Protein AF-A0A0B8QI63-F1 (afdb_monomer_lite)

Sequence (91 aa):
MSTKQELQNLHNRIDRCNRKLDAAKSRQDHEMISKFTDEIEKLTKKASSLKHKQSYDLNKESKAIKAMAFSREITKEEQADMGKLKRRVKG

Secondary structure (DSSP, 8-state):
--HHHHHHHHHHHHHHHHHHHHHHHHTT-HHHHHHHHHHHHHHHHHHHHHHHHHHHHHHHHHHHHHT-SS--PPPHHHHHTHHHHHHHHT-

Radius of gyration: 22.97 Å; chains: 1; bounding box: 43×23×62 Å

InterPro domains:
  IPR021230 Protein of unknown function DUF2810 [PF10928] (65-91)

Foldseek 3Di:
DDLVVVLVVLVVVLVVLVVQLVVCVVVVVVVSVVVSVVVNVVSVVVSVVSVVVVVVVVVVVVVVQVPDPDDDDQDPVCVVPVVVVCVVVVD

pLDDT: mean 93.33, std 4.55, range [60.47, 97.44]

Structure (mmCIF, N/CA/C/O backbone):
data_AF-A0A0B8QI63-F1
#
_entry.id   AF-A0A0B8QI63-F1
#
loop_
_atom_site.group_PDB
_atom_site.id
_atom_site.type_symbol
_atom_site.label_atom_id
_atom_site.label_alt_id
_atom_site.label_comp_id
_atom_site.label_asym_id
_atom_site.label_entity_id
_atom_site.label_seq_id
_atom_site.pdbx_PDB_ins_code
_atom_site.Cartn_x
_atom_site.Cartn_y
_atom_site.Cartn_z
_atom_site.occupancy
_atom_site.B_iso_or_equiv
_atom_site.auth_seq_id
_atom_site.auth_comp_id
_atom_site.auth_asym_id
_atom_site.auth_atom_id
_atom_site.pdbx_PDB_model_num
ATOM 1 N N . MET A 1 1 ? -9.688 -6.002 -7.928 1.00 60.47 1 MET A N 1
ATOM 2 C CA . MET A 1 1 ? -9.673 -4.671 -7.282 1.00 60.47 1 MET A CA 1
ATOM 3 C C . MET A 1 1 ? -8.263 -4.112 -7.395 1.00 60.47 1 MET A C 1
ATOM 5 O O . MET A 1 1 ? -7.324 -4.892 -7.338 1.00 60.47 1 MET A O 1
ATOM 9 N N . SER A 1 2 ? -8.093 -2.807 -7.618 1.00 85.44 2 SER A N 1
ATOM 10 C CA . SER A 1 2 ? -6.754 -2.193 -7.593 1.00 85.44 2 SER A CA 1
ATOM 11 C C . SER A 1 2 ? -6.226 -2.152 -6.152 1.00 85.44 2 SER A C 1
ATOM 13 O O . SER A 1 2 ? -7.001 -1.878 -5.235 1.00 85.44 2 SER A O 1
ATOM 15 N N . THR A 1 3 ? -4.918 -2.342 -5.944 1.00 84.00 3 THR A N 1
ATOM 16 C CA . THR A 1 3 ? -4.263 -2.211 -4.625 1.00 84.00 3 THR A CA 1
ATOM 17 C C . THR A 1 3 ? -4.562 -0.861 -3.969 1.00 84.00 3 THR A C 1
ATOM 19 O O . THR A 1 3 ? -4.798 -0.787 -2.766 1.00 84.00 3 THR A O 1
ATOM 22 N N . LYS A 1 4 ? -4.663 0.210 -4.769 1.00 88.69 4 LYS A N 1
ATOM 23 C CA . LYS A 1 4 ? -5.065 1.550 -4.317 1.00 88.69 4 LYS A CA 1
ATOM 24 C C . LYS A 1 4 ? -6.492 1.573 -3.762 1.00 88.69 4 LYS A C 1
ATOM 26 O O . LYS A 1 4 ? -6.756 2.228 -2.759 1.00 88.69 4 LYS A O 1
ATOM 31 N N 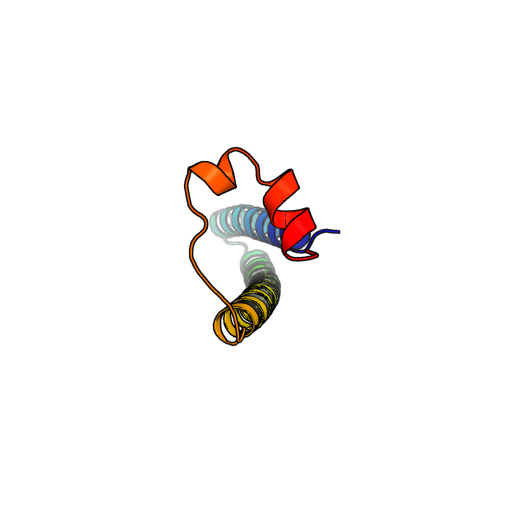. GLN A 1 5 ? -7.408 0.849 -4.401 1.00 92.75 5 GLN A N 1
ATOM 32 C CA . GLN A 1 5 ? -8.808 0.776 -3.987 1.00 92.75 5 GLN A CA 1
ATOM 33 C C . GLN A 1 5 ? -8.972 -0.050 -2.707 1.00 92.75 5 GLN A C 1
ATOM 35 O O . GLN A 1 5 ? -9.761 0.306 -1.836 1.00 92.75 5 GLN A O 1
ATOM 40 N N . GLU A 1 6 ? -8.187 -1.114 -2.550 1.00 91.44 6 GLU A N 1
ATOM 41 C CA . GLU A 1 6 ? -8.130 -1.895 -1.310 1.00 91.44 6 GLU A CA 1
ATOM 42 C C . GLU A 1 6 ? -7.595 -1.064 -0.139 1.00 91.44 6 GLU A C 1
ATOM 44 O O . GLU A 1 6 ? -8.181 -1.072 0.945 1.00 91.44 6 GLU A O 1
ATOM 49 N N . LEU A 1 7 ? -6.540 -0.282 -0.375 1.00 94.12 7 LEU A N 1
ATOM 50 C CA . LEU A 1 7 ? -5.951 0.619 0.615 1.00 94.12 7 LEU A CA 1
ATOM 51 C C . LEU A 1 7 ? -6.947 1.725 1.016 1.00 94.12 7 LEU A C 1
ATOM 53 O O . LEU A 1 7 ? -7.154 1.970 2.204 1.00 94.12 7 LEU A O 1
ATOM 57 N N . GLN A 1 8 ? -7.660 2.306 0.044 1.00 94.44 8 GLN A N 1
ATOM 58 C CA . GLN A 1 8 ? -8.740 3.262 0.309 1.00 94.44 8 GLN A CA 1
ATOM 59 C C . GLN A 1 8 ? -9.865 2.640 1.144 1.00 94.44 8 GLN A C 1
ATOM 61 O O . GLN A 1 8 ? -10.353 3.252 2.092 1.00 94.44 8 GLN A O 1
ATOM 66 N N . ASN A 1 9 ? -10.270 1.408 0.831 1.00 95.88 9 ASN A N 1
ATOM 67 C CA . ASN A 1 9 ? -11.305 0.711 1.588 1.00 95.88 9 ASN A CA 1
ATOM 68 C C . ASN A 1 9 ? -10.877 0.440 3.035 1.00 95.88 9 ASN A C 1
ATOM 70 O O . ASN A 1 9 ? -11.708 0.542 3.941 1.00 95.88 9 ASN A O 1
ATOM 74 N N . LEU A 1 10 ? -9.602 0.118 3.270 1.00 95.81 10 LEU A N 1
ATOM 75 C CA . LEU A 1 10 ? -9.058 -0.033 4.619 1.00 95.81 10 LEU A CA 1
ATOM 76 C C . LEU A 1 10 ? -9.063 1.294 5.380 1.00 95.81 10 LEU A C 1
ATOM 78 O O . LEU A 1 10 ? -9.544 1.313 6.511 1.00 95.81 10 LEU A O 1
ATOM 82 N N . HIS A 1 11 ? -8.635 2.398 4.763 1.00 95.88 11 HIS A N 1
ATOM 83 C CA . HIS A 1 11 ? -8.709 3.725 5.386 1.00 95.88 11 HIS A CA 1
ATOM 84 C C . HIS A 1 11 ? -10.146 4.121 5.730 1.00 95.88 11 HIS A C 1
ATOM 86 O O . HIS A 1 11 ? -10.433 4.433 6.880 1.00 95.88 11 HIS A O 1
ATOM 92 N N . ASN A 1 12 ? -11.086 3.943 4.799 1.00 97.25 12 ASN A N 1
ATOM 93 C CA . ASN A 1 12 ? -12.505 4.202 5.048 1.00 97.25 12 ASN A CA 1
ATOM 94 C C . ASN A 1 12 ? -13.072 3.353 6.204 1.00 97.25 12 ASN A C 1
ATOM 96 O O . ASN A 1 12 ? -14.056 3.729 6.843 1.00 97.25 12 ASN A O 1
ATOM 100 N N . ARG A 1 13 ? -12.535 2.151 6.446 1.00 96.19 13 ARG A N 1
ATOM 101 C CA . ARG A 1 13 ? -12.918 1.322 7.602 1.00 96.19 13 ARG A CA 1
ATOM 102 C C . ARG A 1 13 ? -12.295 1.845 8.891 1.00 96.19 13 ARG A C 1
ATOM 104 O O . ARG A 1 13 ? -13.026 1.977 9.864 1.00 96.19 13 ARG A O 1
ATOM 111 N N . ILE A 1 14 ? -11.007 2.186 8.875 1.00 96.62 14 ILE A N 1
ATOM 112 C CA . ILE A 1 14 ? -10.304 2.791 10.015 1.00 96.62 14 ILE A CA 1
ATOM 113 C C . ILE A 1 14 ? -11.026 4.064 10.466 1.00 96.62 14 ILE A C 1
ATOM 115 O O . ILE A 1 14 ? -11.359 4.185 11.640 1.00 96.62 14 ILE A O 1
ATOM 119 N N . ASP A 1 15 ? -11.381 4.951 9.538 1.00 97.44 15 ASP A N 1
ATOM 120 C CA . ASP A 1 15 ? -12.085 6.199 9.850 1.00 97.44 15 ASP A CA 1
ATOM 121 C C . ASP A 1 15 ? -13.455 5.951 10.485 1.00 97.44 15 ASP A C 1
ATOM 123 O O . ASP A 1 15 ? -13.859 6.638 11.425 1.00 97.44 15 ASP A O 1
ATOM 127 N N . ARG A 1 16 ? -14.178 4.930 10.011 1.00 96.94 16 ARG A N 1
ATOM 128 C CA . ARG A 1 16 ? -15.451 4.519 10.616 1.00 96.94 16 ARG A CA 1
ATOM 129 C C . ARG A 1 16 ? -15.258 3.972 12.028 1.00 96.94 16 ARG A C 1
ATOM 131 O O . ARG A 1 16 ? -16.065 4.297 12.897 1.00 96.94 16 ARG A O 1
ATOM 138 N N . CYS A 1 17 ? -14.224 3.169 12.267 1.00 95.81 17 CYS A N 1
ATOM 139 C CA . CYS A 1 17 ? -13.908 2.662 13.601 1.00 95.81 17 CYS A CA 1
ATOM 140 C C . CYS A 1 17 ? -13.474 3.796 14.540 1.00 95.81 17 CYS A C 1
ATOM 142 O O . CYS A 1 17 ? -13.945 3.828 15.670 1.00 95.81 17 CYS A O 1
ATOM 144 N N . ASN A 1 18 ? -12.693 4.773 14.065 1.00 95.81 18 ASN A N 1
ATOM 145 C CA . ASN A 1 18 ? -12.303 5.957 14.840 1.00 95.81 18 ASN A CA 1
ATOM 146 C C . ASN A 1 18 ? -13.526 6.760 15.304 1.00 95.81 18 ASN A C 1
ATOM 148 O O . ASN A 1 18 ? -13.685 7.002 16.495 1.00 95.81 18 ASN A O 1
ATOM 152 N N . ARG A 1 19 ? -14.463 7.068 14.396 1.00 96.38 19 ARG A N 1
ATOM 153 C CA . ARG A 1 19 ? -15.708 7.774 14.760 1.00 96.38 19 ARG A CA 1
ATOM 154 C C . ARG A 1 19 ? -16.531 7.010 15.801 1.00 96.38 19 ARG A C 1
ATOM 156 O O . ARG A 1 19 ? -17.113 7.609 16.702 1.00 96.38 19 ARG A O 1
ATOM 163 N N . LYS A 1 20 ? -16.601 5.679 15.679 1.00 94.56 20 LYS A N 1
ATOM 164 C CA . LYS A 1 20 ? -17.310 4.824 16.645 1.00 94.56 20 LYS A CA 1
ATOM 165 C C . LYS A 1 20 ? -16.597 4.760 17.994 1.00 94.56 20 LYS A C 1
ATOM 167 O O . LYS A 1 20 ? -17.267 4.749 19.022 1.00 94.56 20 LYS A O 1
ATOM 172 N N . LEU A 1 21 ? -15.269 4.743 17.983 1.00 94.62 21 LEU A N 1
ATOM 173 C CA . LEU A 1 21 ? -14.430 4.770 19.171 1.00 94.62 21 LEU A CA 1
ATOM 174 C C . LEU A 1 21 ? -14.602 6.088 19.927 1.00 94.62 21 LEU A C 1
ATOM 176 O O . LEU A 1 21 ? -14.781 6.058 21.140 1.00 94.62 21 LEU A O 1
ATOM 180 N N . ASP A 1 22 ? -14.637 7.225 19.235 1.00 95.19 22 ASP A N 1
ATOM 181 C CA . ASP A 1 22 ? -14.884 8.528 19.865 1.00 95.19 22 ASP A CA 1
ATOM 182 C C . ASP A 1 22 ? -16.273 8.582 20.513 1.00 95.19 22 ASP A C 1
ATOM 184 O O . ASP A 1 22 ? -16.423 9.036 21.648 1.00 95.19 22 ASP A O 1
ATOM 188 N N . ALA A 1 23 ? -17.283 8.020 19.843 1.00 95.56 23 ALA A N 1
ATOM 189 C CA . ALA A 1 23 ? -18.618 7.882 20.412 1.00 95.56 23 ALA A CA 1
ATOM 190 C C . ALA A 1 23 ? -18.666 6.901 21.604 1.00 95.56 23 ALA A C 1
ATOM 192 O O . ALA A 1 23 ? -19.478 7.069 22.508 1.00 95.56 23 ALA A O 1
ATOM 193 N N . ALA A 1 24 ? -17.836 5.855 21.621 1.00 94.19 24 ALA A N 1
ATOM 194 C CA . ALA A 1 24 ? -17.733 4.938 22.758 1.00 94.19 24 ALA A CA 1
ATOM 195 C C . ALA A 1 24 ? -17.022 5.596 23.952 1.00 94.19 24 ALA A C 1
ATOM 197 O O . ALA A 1 24 ? -17.469 5.448 25.087 1.00 94.19 24 ALA A O 1
ATOM 198 N N . LYS A 1 25 ? -15.978 6.395 23.690 1.00 93.38 25 LYS A N 1
ATOM 199 C CA . LYS A 1 25 ? -15.283 7.212 24.696 1.00 93.38 25 LYS A CA 1
ATOM 200 C C . LYS A 1 25 ? -16.210 8.215 25.365 1.00 93.38 25 LYS A C 1
ATOM 202 O O . LYS A 1 25 ? -16.187 8.317 26.586 1.00 93.38 25 LYS A O 1
ATOM 207 N N . SER A 1 26 ? -17.045 8.916 24.597 1.00 94.81 26 SER A N 1
ATOM 208 C CA . SER A 1 26 ? -17.998 9.875 25.169 1.00 94.81 26 SER A CA 1
ATOM 209 C C . SER A 1 26 ? -19.057 9.211 26.052 1.00 94.81 26 SER A C 1
ATOM 211 O O . SER A 1 26 ? -19.531 9.832 26.997 1.00 94.81 26 SER A O 1
ATOM 213 N N . ARG A 1 27 ? -19.387 7.939 25.792 1.00 94.25 27 ARG A N 1
ATOM 214 C CA . ARG A 1 27 ? -20.288 7.127 26.628 1.00 94.25 27 ARG A CA 1
ATOM 215 C C . ARG A 1 27 ? -19.587 6.361 27.759 1.00 94.25 27 ARG A C 1
ATOM 217 O O . ARG A 1 27 ? -20.275 5.666 28.495 1.00 94.25 27 ARG A O 1
ATOM 224 N N . GLN A 1 28 ? -18.257 6.449 27.876 1.00 92.31 28 GLN A N 1
ATOM 225 C CA . GLN A 1 28 ? -17.441 5.646 28.807 1.00 92.31 28 GLN A CA 1
ATOM 226 C C . GLN A 1 28 ? -17.677 4.125 28.679 1.00 92.31 28 GLN A C 1
ATOM 228 O O . GLN A 1 28 ? -17.530 3.362 29.630 1.00 92.31 28 GLN A O 1
ATOM 233 N N . ASP A 1 29 ? -18.022 3.668 27.473 1.00 93.38 29 ASP A N 1
ATOM 234 C CA . ASP A 1 29 ? -18.268 2.257 27.172 1.00 93.38 29 ASP A CA 1
ATOM 235 C C . ASP A 1 29 ? -16.933 1.535 26.942 1.00 93.38 29 ASP A C 1
ATOM 237 O O . ASP A 1 29 ? -16.417 1.458 25.823 1.00 93.38 29 ASP A O 1
ATOM 241 N N . HIS A 1 30 ? -16.342 1.045 28.033 1.00 92.19 30 HIS A N 1
ATOM 242 C CA . HIS A 1 30 ? -15.015 0.427 28.032 1.00 92.19 30 HIS A CA 1
ATOM 243 C C . HIS A 1 30 ? -14.910 -0.811 27.131 1.00 92.19 30 HIS A C 1
ATOM 245 O O . HIS A 1 30 ? -13.870 -1.010 26.495 1.00 92.19 30 HIS A O 1
ATOM 251 N N . GLU A 1 31 ? -15.974 -1.610 27.009 1.00 93.00 31 GLU A N 1
ATOM 252 C CA . GLU A 1 31 ? -15.972 -2.771 26.117 1.00 93.00 31 GLU A CA 1
ATOM 253 C C . GLU A 1 31 ? -15.899 -2.354 24.649 1.00 93.00 31 GLU A C 1
ATOM 255 O O . GLU A 1 31 ? -15.117 -2.912 23.876 1.00 93.00 31 GLU A O 1
ATOM 260 N N . MET A 1 32 ? -16.706 -1.369 24.245 1.00 91.25 32 MET A N 1
ATOM 261 C CA . MET A 1 32 ? -16.688 -0.881 22.867 1.00 91.25 32 MET A CA 1
ATOM 262 C C . MET A 1 32 ? -15.393 -0.145 22.541 1.00 91.25 32 MET A C 1
ATOM 264 O O . MET A 1 32 ? -14.894 -0.274 21.423 1.00 91.25 32 MET A O 1
ATOM 268 N N . ILE A 1 33 ? -14.814 0.575 23.506 1.00 93.50 33 ILE A N 1
ATOM 269 C CA . ILE A 1 33 ? -13.493 1.190 23.346 1.00 93.50 33 ILE A CA 1
ATOM 270 C C . ILE A 1 33 ? -12.458 0.113 23.010 1.00 93.50 33 ILE A C 1
ATOM 272 O O . ILE A 1 33 ? -11.808 0.231 21.974 1.00 93.50 33 ILE A O 1
ATOM 276 N N . SER A 1 34 ? -12.362 -0.954 23.813 1.00 94.56 34 SER A N 1
ATOM 277 C CA . SER A 1 34 ? -11.410 -2.050 23.572 1.00 94.56 34 SER A CA 1
ATOM 278 C C . SER A 1 34 ? -11.653 -2.750 22.228 1.00 94.56 34 SER A C 1
ATOM 280 O O . SER A 1 34 ? -10.718 -2.989 21.465 1.00 94.56 34 SER A O 1
ATOM 282 N N . LYS A 1 35 ? -12.915 -3.018 21.873 1.00 94.75 35 LYS A N 1
ATOM 283 C CA . LYS A 1 35 ? -13.251 -3.654 20.587 1.00 94.75 35 LYS A CA 1
ATOM 284 C C . LYS A 1 35 ? -12.808 -2.803 19.395 1.00 94.75 35 LYS A C 1
ATOM 286 O O . LYS A 1 35 ? -12.222 -3.332 18.447 1.00 94.75 35 LYS A O 1
ATOM 291 N N . PHE A 1 36 ? -13.073 -1.494 19.421 1.00 93.88 36 PHE A N 1
ATOM 292 C CA . PHE A 1 36 ? -12.700 -0.616 18.312 1.00 93.88 36 PHE A CA 1
ATOM 293 C C . PHE A 1 36 ? -11.199 -0.333 18.262 1.00 93.88 36 PHE A C 1
ATOM 295 O O . PHE A 1 36 ? -10.668 -0.249 17.155 1.00 93.88 36 PHE A O 1
ATOM 302 N N . THR A 1 37 ? -10.497 -0.243 19.398 1.00 95.06 37 THR A N 1
ATOM 303 C CA . THR A 1 37 ? -9.028 -0.120 19.396 1.00 95.06 37 THR A CA 1
ATOM 304 C C . THR A 1 37 ? -8.376 -1.327 18.730 1.00 95.06 37 THR A C 1
ATOM 306 O O . THR A 1 37 ? -7.547 -1.152 17.836 1.00 95.06 37 THR A O 1
ATOM 309 N N . ASP A 1 38 ? -8.816 -2.539 19.074 1.00 96.19 38 ASP A N 1
ATOM 310 C CA . ASP A 1 38 ? -8.278 -3.776 18.503 1.00 96.19 38 ASP A CA 1
ATOM 311 C C . ASP A 1 38 ? -8.576 -3.883 17.003 1.00 96.19 38 ASP A C 1
ATOM 313 O O . ASP A 1 38 ? -7.749 -4.345 16.209 1.00 96.19 38 ASP A O 1
ATOM 317 N N . GLU A 1 39 ? -9.773 -3.463 16.580 1.00 94.62 39 GLU A N 1
ATOM 318 C CA . GLU A 1 39 ? -10.141 -3.451 15.165 1.00 94.62 39 GLU A CA 1
ATOM 319 C C . GLU A 1 39 ? -9.300 -2.440 14.373 1.00 94.62 39 GLU A C 1
ATOM 321 O O . GLU A 1 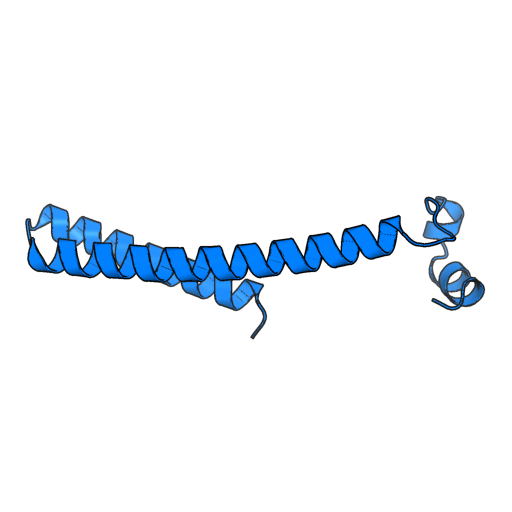39 ? -8.795 -2.779 13.297 1.00 94.62 39 GLU A O 1
ATOM 326 N N . ILE A 1 40 ? -9.089 -1.234 14.909 1.00 95.88 40 ILE A N 1
ATOM 327 C CA . ILE A 1 40 ? -8.225 -0.215 14.299 1.00 95.88 40 ILE A CA 1
ATOM 328 C C . ILE A 1 40 ? -6.800 -0.742 14.163 1.00 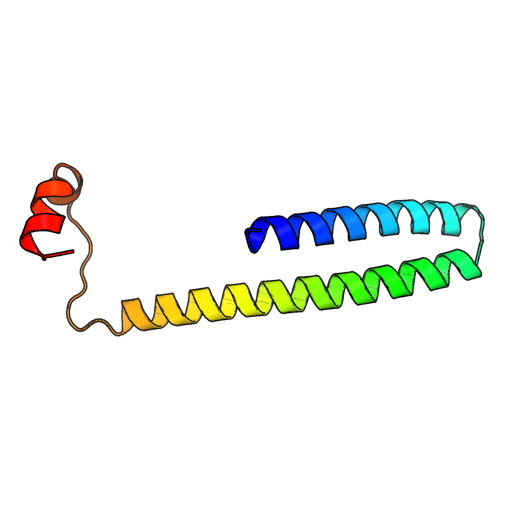95.88 40 ILE A C 1
ATOM 330 O O . ILE A 1 40 ? -6.205 -0.605 13.091 1.00 95.88 40 ILE A O 1
ATOM 334 N N . GLU A 1 41 ? -6.256 -1.386 15.194 1.00 96.75 41 GLU A N 1
ATOM 335 C CA . GLU A 1 41 ? -4.907 -1.947 15.145 1.00 96.75 41 GLU A CA 1
ATOM 336 C C . GLU A 1 41 ? -4.791 -3.021 14.052 1.00 96.75 41 GLU A C 1
ATOM 338 O O . GLU A 1 41 ? -3.874 -2.987 13.223 1.00 96.75 41 GLU A O 1
ATOM 343 N N . LYS A 1 42 ? -5.764 -3.939 13.973 1.00 97.00 42 LYS A N 1
ATOM 344 C CA . LYS A 1 42 ? -5.813 -4.985 12.937 1.00 97.00 42 LYS A CA 1
ATOM 345 C C . LYS A 1 42 ? -5.899 -4.395 11.530 1.00 97.00 42 LYS A C 1
ATOM 347 O O . LYS A 1 42 ? -5.199 -4.856 10.624 1.00 97.00 42 LYS A O 1
ATOM 352 N N . LEU A 1 43 ? -6.753 -3.394 11.322 1.00 96.31 43 LEU A N 1
ATOM 353 C CA . LEU A 1 43 ? -6.904 -2.729 10.026 1.00 96.31 43 LEU A CA 1
ATOM 354 C C . LEU A 1 43 ? -5.646 -1.939 9.645 1.00 96.31 43 LEU A C 1
ATOM 356 O O . LEU A 1 43 ? -5.221 -1.991 8.491 1.00 96.31 43 LEU A O 1
ATOM 360 N N . THR A 1 44 ? -5.009 -1.284 10.613 1.00 95.62 44 THR A N 1
ATOM 361 C CA . THR A 1 44 ? -3.769 -0.521 10.417 1.00 95.62 44 THR A CA 1
ATOM 362 C C . THR A 1 44 ? -2.603 -1.440 10.057 1.00 95.62 44 THR A C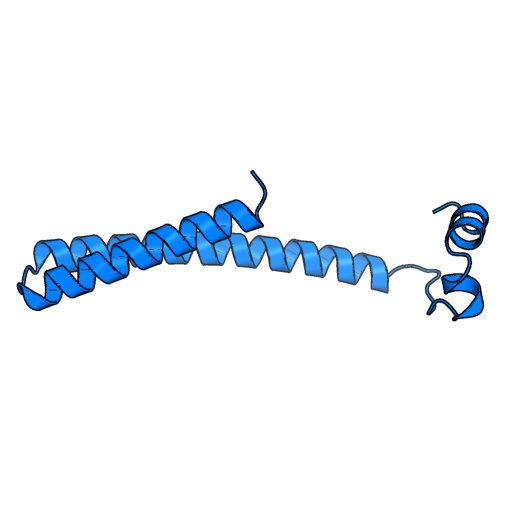 1
ATOM 364 O O . THR A 1 44 ? -1.871 -1.156 9.108 1.00 95.62 44 THR A O 1
ATOM 367 N N . LYS A 1 45 ? -2.473 -2.595 10.725 1.00 97.00 45 LYS A N 1
ATOM 368 C CA . LYS A 1 45 ? -1.491 -3.637 10.372 1.00 97.00 45 LYS A CA 1
ATOM 369 C C . LYS A 1 45 ? -1.662 -4.107 8.925 1.00 97.00 45 LYS A C 1
ATOM 371 O O . LYS A 1 45 ? -0.685 -4.180 8.180 1.00 97.00 45 LYS A O 1
ATOM 376 N N . LYS A 1 46 ? -2.903 -4.356 8.489 1.00 95.06 46 LYS A N 1
ATOM 377 C CA . LYS A 1 46 ? -3.208 -4.735 7.096 1.00 95.06 46 LYS A CA 1
ATOM 378 C C . LYS A 1 46 ? -2.867 -3.625 6.100 1.00 95.06 46 LYS A C 1
ATOM 380 O O . LYS A 1 46 ? -2.241 -3.902 5.079 1.00 95.06 46 LYS A O 1
ATOM 385 N N . ALA A 1 47 ? -3.232 -2.378 6.400 1.00 94.94 47 ALA A N 1
ATOM 386 C CA . ALA A 1 47 ? -2.922 -1.233 5.545 1.00 94.94 47 ALA A CA 1
ATOM 387 C C . ALA A 1 47 ? -1.404 -1.020 5.408 1.00 94.94 47 ALA A C 1
ATOM 389 O O . ALA A 1 47 ? -0.905 -0.810 4.303 1.00 94.94 47 ALA A O 1
ATOM 390 N N . SER A 1 48 ? -0.661 -1.152 6.511 1.00 95.25 48 SER A N 1
ATOM 391 C CA . SER A 1 48 ? 0.802 -1.067 6.528 1.00 95.25 48 SER A CA 1
ATOM 392 C C . SER A 1 48 ? 1.450 -2.168 5.683 1.00 95.25 48 SER A C 1
ATOM 394 O O . SER A 1 48 ? 2.316 -1.882 4.858 1.00 95.25 48 SER A O 1
ATOM 396 N N . SER A 1 49 ? 0.975 -3.413 5.802 1.00 95.12 49 SER A N 1
ATOM 397 C CA . SER A 1 49 ? 1.459 -4.534 4.987 1.00 95.12 49 SER A CA 1
ATOM 398 C C . SER A 1 49 ? 1.250 -4.293 3.485 1.00 95.12 49 SER A C 1
ATOM 400 O O . SER A 1 49 ? 2.183 -4.460 2.697 1.00 95.12 49 SER A O 1
ATOM 402 N N . LEU A 1 50 ? 0.066 -3.817 3.081 1.00 94.12 50 LEU A N 1
ATOM 403 C CA . LEU A 1 50 ? -0.207 -3.477 1.679 1.00 94.12 50 LEU A CA 1
ATOM 404 C C . LEU A 1 50 ? 0.661 -2.318 1.180 1.00 94.12 50 LEU A C 1
ATOM 406 O O . LEU A 1 50 ? 1.188 -2.383 0.071 1.00 94.12 50 LEU A O 1
ATOM 410 N N . LYS A 1 51 ? 0.861 -1.282 2.001 1.00 93.44 51 LYS A N 1
ATOM 411 C CA . LYS A 1 51 ? 1.742 -0.156 1.665 1.00 93.44 51 LYS A CA 1
ATOM 412 C C . LYS A 1 51 ? 3.198 -0.601 1.520 1.00 93.44 51 LYS A C 1
ATOM 414 O O . LYS A 1 51 ? 3.896 -0.135 0.623 1.00 93.44 51 LYS A O 1
ATOM 419 N N . HIS A 1 52 ? 3.653 -1.521 2.369 1.00 94.62 52 HIS A N 1
ATOM 420 C CA . HIS A 1 52 ? 4.991 -2.092 2.267 1.00 94.62 52 HIS A CA 1
ATOM 421 C C . HIS A 1 52 ? 5.162 -2.876 0.966 1.00 94.62 52 HIS A C 1
ATOM 423 O O . HIS A 1 52 ? 6.138 -2.654 0.255 1.00 94.62 52 HIS A O 1
ATOM 429 N N . LYS A 1 53 ? 4.182 -3.715 0.606 1.00 92.75 53 LYS A N 1
ATOM 430 C CA . LYS A 1 53 ? 4.181 -4.434 -0.673 1.00 92.75 53 LYS A CA 1
ATOM 431 C C . LYS A 1 53 ? 4.226 -3.474 -1.864 1.00 92.75 53 LYS A C 1
ATOM 433 O O . LYS A 1 53 ? 5.071 -3.631 -2.735 1.00 92.75 53 LYS A O 1
ATOM 438 N N . GLN A 1 54 ? 3.398 -2.428 -1.852 1.00 91.81 54 GLN A N 1
ATOM 439 C CA . GLN A 1 54 ? 3.408 -1.400 -2.895 1.00 91.81 54 GLN A CA 1
ATOM 440 C C . GLN A 1 54 ? 4.777 -0.711 -3.014 1.00 91.81 54 GLN A C 1
ATOM 442 O O . GLN A 1 54 ? 5.283 -0.525 -4.115 1.00 91.81 54 GLN A O 1
ATOM 447 N N . SER A 1 55 ? 5.387 -0.340 -1.886 1.00 92.81 55 SER A N 1
ATOM 448 C CA . SER A 1 55 ? 6.718 0.277 -1.863 1.00 92.81 55 SER A CA 1
ATOM 449 C C . SER A 1 55 ? 7.804 -0.678 -2.366 1.00 92.81 55 SER A C 1
ATOM 451 O O . SER A 1 55 ? 8.694 -0.271 -3.109 1.00 92.81 55 SER A O 1
ATOM 453 N N . TYR A 1 56 ? 7.717 -1.958 -2.000 1.00 94.06 56 TYR A N 1
ATOM 454 C CA . TYR A 1 56 ? 8.630 -2.993 -2.468 1.00 94.06 56 TYR A CA 1
ATOM 455 C C . TYR A 1 56 ? 8.560 -3.159 -3.989 1.00 94.06 56 TYR A C 1
ATOM 457 O O . TYR A 1 56 ? 9.601 -3.128 -4.644 1.00 94.06 56 TYR A O 1
ATOM 465 N N . ASP A 1 57 ? 7.353 -3.267 -4.546 1.00 91.69 57 ASP A N 1
ATOM 466 C CA . ASP A 1 57 ? 7.145 -3.423 -5.987 1.00 91.69 57 ASP A CA 1
ATOM 467 C C . ASP A 1 57 ? 7.659 -2.189 -6.752 1.00 91.69 57 ASP A C 1
ATOM 469 O O . ASP A 1 57 ? 8.445 -2.326 -7.689 1.00 91.69 57 ASP A O 1
ATOM 473 N N . LEU A 1 58 ? 7.346 -0.975 -6.277 1.00 92.50 58 LEU A N 1
ATOM 474 C CA . LEU A 1 58 ? 7.868 0.272 -6.854 1.00 92.50 58 LEU A CA 1
ATOM 475 C C . LEU A 1 58 ? 9.397 0.361 -6.784 1.00 92.50 58 LEU A C 1
ATOM 477 O O . LEU A 1 58 ? 10.051 0.791 -7.733 1.00 92.50 58 LEU A O 1
ATOM 481 N N . ASN A 1 59 ? 9.996 -0.043 -5.664 1.00 94.94 59 ASN A N 1
ATOM 482 C CA . ASN A 1 59 ? 11.447 -0.056 -5.514 1.00 94.94 59 ASN A CA 1
ATOM 483 C C . ASN A 1 59 ? 12.087 -1.097 -6.443 1.00 94.94 59 ASN A C 1
ATOM 485 O O . ASN A 1 59 ? 13.124 -0.832 -7.046 1.00 94.94 59 ASN A O 1
ATOM 489 N N . LYS A 1 60 ? 11.457 -2.263 -6.610 1.00 95.50 60 LYS A N 1
ATOM 490 C CA . LYS A 1 60 ? 11.903 -3.298 -7.546 1.00 95.50 60 LYS A CA 1
ATOM 491 C C . LYS A 1 60 ? 11.909 -2.776 -8.983 1.00 95.50 60 LYS A C 1
ATOM 493 O O . LYS A 1 60 ? 12.920 -2.925 -9.665 1.00 95.50 60 LYS A O 1
ATOM 498 N N . GLU A 1 61 ? 10.834 -2.121 -9.417 1.00 93.94 61 GLU A N 1
ATOM 499 C CA . GLU A 1 61 ? 10.753 -1.492 -10.741 1.00 93.94 61 GLU A CA 1
ATOM 500 C C . GLU A 1 61 ? 11.776 -0.360 -10.896 1.00 93.94 61 GLU A C 1
ATOM 502 O O . GLU A 1 61 ? 12.497 -0.308 -11.890 1.00 93.94 61 GLU A O 1
ATOM 507 N N . SER A 1 62 ? 11.926 0.500 -9.884 1.00 93.75 62 SER A N 1
ATOM 508 C CA . SER A 1 62 ? 12.919 1.580 -9.906 1.00 93.75 62 SER A CA 1
ATOM 509 C C . SER A 1 62 ? 14.348 1.048 -10.020 1.00 93.75 62 SER A C 1
ATOM 511 O O . SER A 1 62 ? 15.144 1.566 -10.804 1.00 93.75 62 SER A O 1
ATOM 513 N N . LYS A 1 63 ? 14.683 -0.010 -9.274 1.00 95.00 63 LYS A N 1
ATOM 514 C CA . LYS A 1 63 ? 15.979 -0.690 -9.376 1.00 95.00 63 LYS A CA 1
ATOM 515 C C . LYS A 1 63 ? 16.181 -1.302 -10.756 1.00 95.00 63 LYS A C 1
ATOM 517 O O . LYS A 1 63 ? 17.270 -1.165 -11.300 1.00 95.00 63 LYS A O 1
ATOM 522 N N . ALA A 1 64 ? 15.151 -1.929 -11.323 1.00 94.06 64 ALA A N 1
ATOM 523 C CA . ALA A 1 64 ? 15.219 -2.489 -12.668 1.00 94.06 64 ALA A CA 1
ATOM 524 C C . ALA A 1 64 ? 15.511 -1.405 -13.716 1.00 94.06 64 ALA A C 1
ATOM 526 O O . ALA A 1 64 ? 16.391 -1.602 -14.545 1.00 94.06 64 ALA A O 1
ATOM 527 N N . ILE A 1 65 ? 14.852 -0.242 -13.629 1.00 91.19 65 ILE A N 1
ATOM 528 C CA . ILE A 1 65 ? 15.105 0.908 -14.513 1.00 91.19 65 ILE A CA 1
ATOM 529 C C . ILE A 1 65 ? 16.540 1.422 -14.353 1.00 91.19 65 ILE A C 1
ATOM 531 O O . ILE A 1 65 ? 17.235 1.625 -15.342 1.00 91.19 65 ILE A O 1
ATOM 535 N N . LYS A 1 66 ? 17.016 1.593 -13.114 1.00 91.44 66 LYS A N 1
ATOM 536 C CA . LYS A 1 66 ? 18.390 2.055 -12.840 1.00 91.44 66 LYS A CA 1
ATOM 537 C C . LYS A 1 66 ? 19.467 1.070 -13.296 1.00 91.44 66 LYS A C 1
ATOM 539 O O . LYS A 1 66 ? 20.590 1.486 -13.547 1.00 91.44 66 LYS A O 1
ATOM 544 N N . ALA A 1 67 ? 19.140 -0.217 -13.368 1.00 94.38 67 ALA A N 1
ATOM 545 C CA . ALA A 1 67 ? 20.046 -1.266 -13.820 1.00 94.38 67 ALA A CA 1
ATOM 546 C C . ALA A 1 67 ? 20.040 -1.461 -15.348 1.00 94.38 67 ALA A C 1
ATOM 548 O O . ALA A 1 67 ? 20.779 -2.308 -15.849 1.00 94.38 67 ALA A O 1
ATOM 549 N N . MET A 1 68 ? 19.212 -0.725 -16.100 1.00 92.25 68 MET A N 1
ATOM 550 C CA . MET A 1 68 ? 19.179 -0.835 -17.559 1.00 92.25 68 MET A CA 1
ATOM 551 C C . MET A 1 68 ? 20.514 -0.391 -18.166 1.00 92.25 68 MET A C 1
ATOM 553 O O . MET A 1 68 ? 21.030 0.675 -17.846 1.00 92.25 68 MET A O 1
ATOM 557 N N . ALA A 1 69 ? 21.048 -1.190 -19.093 1.00 93.44 69 ALA A N 1
ATOM 558 C CA . ALA A 1 69 ? 22.321 -0.904 -19.761 1.00 93.44 69 ALA A CA 1
ATOM 559 C C . ALA A 1 69 ? 22.281 0.365 -20.634 1.00 93.44 69 ALA A C 1
ATOM 561 O O . ALA A 1 69 ? 23.310 0.989 -20.874 1.00 93.44 69 ALA A O 1
ATOM 562 N N . PHE A 1 70 ? 21.090 0.747 -21.103 1.00 89.19 70 PHE A N 1
ATOM 563 C CA . PHE A 1 70 ? 20.871 1.920 -21.940 1.00 89.19 70 PHE A CA 1
ATOM 564 C C . PHE A 1 70 ? 19.757 2.772 -21.335 1.00 89.19 70 PHE A C 1
ATOM 566 O O . PHE A 1 70 ? 18.582 2.417 -21.410 1.00 89.19 70 PHE A O 1
ATOM 573 N N . SER A 1 71 ? 20.121 3.907 -20.742 1.00 90.94 71 SER A N 1
ATOM 574 C CA . SER A 1 71 ? 19.168 4.865 -20.181 1.00 90.94 71 SER A CA 1
ATOM 575 C C . SER A 1 71 ? 19.667 6.290 -20.383 1.00 90.94 71 SER A C 1
ATOM 577 O O . SER A 1 71 ? 20.830 6.580 -20.105 1.00 90.94 71 SER A O 1
ATOM 579 N N . ARG A 1 72 ? 18.785 7.183 -20.833 1.00 91.94 72 ARG A N 1
ATOM 580 C CA . ARG A 1 72 ? 19.017 8.631 -20.862 1.00 91.94 72 ARG A CA 1
ATOM 581 C C . ARG A 1 72 ? 17.697 9.383 -20.780 1.00 91.94 72 ARG A C 1
ATOM 583 O O . ARG A 1 72 ? 16.637 8.814 -21.033 1.00 91.94 72 ARG A O 1
ATOM 590 N N . GLU A 1 73 ? 17.780 10.670 -20.487 1.00 93.06 73 GLU A N 1
ATOM 591 C CA . GLU A 1 73 ? 16.633 11.568 -20.558 1.00 93.06 73 GLU A CA 1
ATOM 592 C C . GLU A 1 73 ? 16.174 11.774 -22.013 1.00 93.06 73 GLU A C 1
ATOM 594 O O . GLU A 1 73 ? 16.980 11.778 -22.954 1.00 93.06 73 GLU A O 1
ATOM 599 N N . ILE A 1 74 ? 14.859 11.919 -22.195 1.00 93.25 74 ILE A N 1
ATOM 600 C CA . ILE A 1 74 ? 14.222 12.143 -23.500 1.00 93.25 74 ILE A CA 1
ATOM 601 C C . ILE A 1 74 ? 14.239 13.644 -23.800 1.00 93.25 74 ILE A C 1
ATOM 603 O O . ILE A 1 74 ? 13.786 14.441 -22.974 1.00 93.25 74 ILE A O 1
ATOM 607 N N . THR A 1 75 ? 14.726 14.034 -24.980 1.00 95.69 75 THR A N 1
ATOM 608 C CA . THR A 1 75 ? 14.814 15.449 -25.379 1.00 95.69 75 THR A CA 1
ATOM 609 C C . THR A 1 75 ? 13.437 16.025 -25.730 1.00 95.69 75 THR A C 1
ATOM 611 O O . THR A 1 75 ? 12.489 15.287 -25.985 1.00 95.69 75 THR A O 1
ATOM 614 N N . LYS A 1 76 ? 13.298 17.357 -25.786 1.00 95.88 76 LYS A N 1
ATOM 615 C CA . LYS A 1 76 ? 12.017 18.004 -26.141 1.00 95.88 76 LYS A CA 1
ATOM 616 C C . LYS A 1 76 ? 11.528 17.636 -27.546 1.00 95.88 76 LYS A C 1
ATOM 618 O O . LYS A 1 76 ? 10.334 17.440 -27.741 1.00 95.88 76 LYS A O 1
ATOM 623 N N . GLU A 1 77 ? 12.442 17.516 -28.507 1.00 93.00 77 GLU A N 1
ATOM 624 C CA . GLU A 1 77 ? 12.121 17.093 -29.878 1.00 93.00 77 GLU A CA 1
ATOM 625 C C . GLU A 1 77 ? 11.583 15.658 -29.908 1.00 93.00 77 GLU A C 1
ATOM 627 O O . GLU A 1 77 ? 10.624 15.355 -30.611 1.00 93.00 77 GLU A O 1
ATOM 632 N N . GLU A 1 78 ? 12.162 14.777 -29.094 1.00 92.75 78 GLU A N 1
ATOM 633 C CA . GLU A 1 78 ? 11.713 13.393 -28.965 1.00 92.75 78 GLU A CA 1
ATOM 634 C C . GLU A 1 78 ? 10.402 13.271 -28.179 1.00 92.75 78 GLU A C 1
ATOM 636 O O . GLU A 1 78 ? 9.579 12.419 -28.498 1.00 92.75 78 GLU A O 1
ATOM 641 N N . GLN A 1 79 ? 10.168 14.143 -27.194 1.00 93.69 79 GLN A N 1
ATOM 642 C CA . GLN A 1 79 ? 8.876 14.252 -26.508 1.00 93.69 79 GLN A CA 1
ATOM 643 C C . GLN A 1 79 ? 7.767 14.723 -27.459 1.00 93.69 79 GLN A C 1
ATOM 645 O O . GLN A 1 79 ? 6.631 14.262 -27.340 1.00 93.69 79 GLN A O 1
ATOM 650 N N . ALA A 1 80 ? 8.089 15.604 -28.413 1.00 94.88 80 ALA A N 1
ATOM 651 C CA . ALA A 1 80 ? 7.144 16.064 -29.429 1.00 94.88 80 ALA A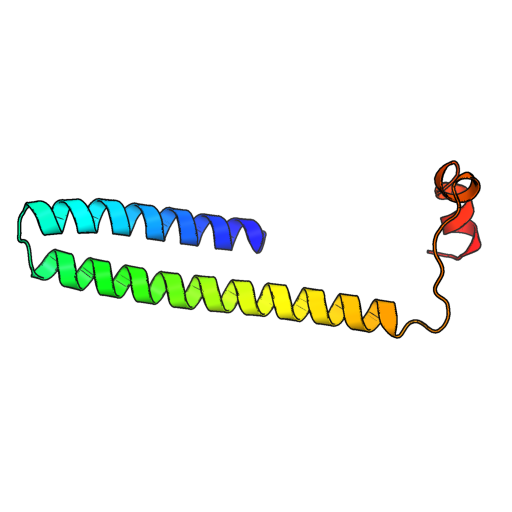 CA 1
ATOM 652 C C . ALA A 1 80 ? 6.716 14.938 -30.391 1.00 94.88 80 ALA A C 1
ATOM 654 O O . ALA A 1 80 ? 5.596 14.966 -30.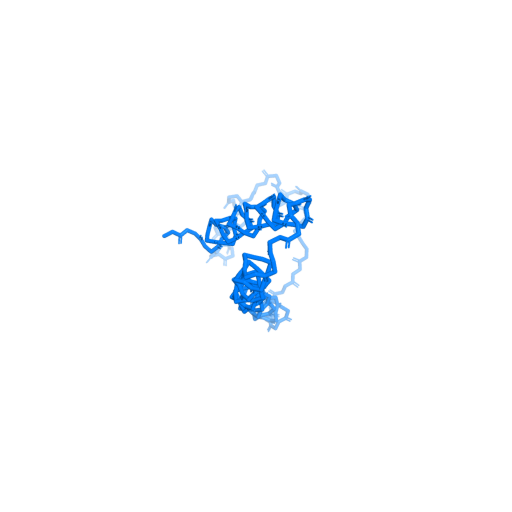895 1.00 94.88 80 ALA A O 1
ATOM 655 N N . ASP A 1 81 ? 7.565 13.922 -30.595 1.00 94.69 81 ASP A N 1
ATOM 656 C CA . ASP A 1 81 ? 7.259 12.734 -31.402 1.00 94.69 81 ASP A CA 1
ATOM 657 C C . ASP A 1 81 ? 7.602 11.425 -30.665 1.00 94.69 81 ASP A C 1
ATOM 659 O O . ASP A 1 81 ? 8.447 10.614 -31.069 1.00 94.69 81 ASP A O 1
ATOM 663 N N . MET A 1 82 ? 6.887 11.194 -29.560 1.00 94.00 82 MET A N 1
ATOM 664 C CA . MET A 1 82 ? 7.025 9.969 -28.766 1.00 94.00 82 MET A CA 1
ATOM 665 C C . MET A 1 82 ? 6.713 8.697 -29.566 1.00 94.00 82 MET A C 1
ATOM 667 O O . MET A 1 82 ? 7.244 7.630 -29.252 1.00 94.00 82 MET A O 1
ATOM 671 N N . GLY A 1 83 ? 5.858 8.782 -30.590 1.00 94.38 83 GLY A N 1
ATOM 672 C CA . GLY A 1 83 ? 5.495 7.642 -31.433 1.00 94.38 83 GLY A CA 1
ATOM 673 C C . GLY A 1 83 ? 6.676 7.151 -32.269 1.00 94.38 83 GLY A C 1
ATOM 674 O O . GLY A 1 83 ? 6.992 5.956 -32.267 1.00 94.38 83 GLY A O 1
ATOM 675 N N . LYS A 1 84 ? 7.379 8.072 -32.938 1.00 95.50 84 LYS A N 1
ATOM 676 C CA . LYS A 1 84 ? 8.588 7.760 -33.709 1.00 95.50 84 LYS A CA 1
ATOM 677 C C . LYS A 1 84 ? 9.723 7.263 -32.823 1.00 95.50 84 LYS A C 1
ATOM 679 O O . LYS A 1 84 ? 10.404 6.311 -33.213 1.00 95.50 84 LYS A O 1
ATOM 684 N N . LEU A 1 85 ? 9.908 7.860 -31.641 1.00 93.31 85 LEU A N 1
ATOM 685 C CA . LEU A 1 85 ? 10.916 7.415 -30.677 1.00 93.31 85 LEU A CA 1
ATOM 686 C C . LEU A 1 85 ? 10.680 5.956 -30.265 1.00 93.31 85 LEU A C 1
ATOM 688 O O . LEU A 1 85 ? 11.557 5.123 -30.492 1.00 93.31 85 LEU A O 1
ATOM 692 N N . LYS A 1 86 ? 9.487 5.636 -29.742 1.00 93.94 86 LYS A N 1
ATOM 693 C CA . LYS A 1 86 ? 9.114 4.281 -29.291 1.00 93.94 86 LYS A CA 1
ATOM 694 C C . LYS A 1 86 ? 9.271 3.238 -30.394 1.00 93.94 86 LYS A C 1
ATOM 696 O O . LYS A 1 86 ? 9.835 2.166 -30.180 1.00 93.94 86 LYS A O 1
ATOM 701 N N . ARG A 1 87 ? 8.863 3.578 -31.624 1.00 95.25 87 ARG A N 1
ATOM 702 C CA . ARG A 1 87 ? 9.031 2.696 -32.791 1.00 95.25 87 ARG A CA 1
ATOM 703 C C . ARG A 1 87 ? 10.503 2.414 -33.100 1.00 95.25 87 ARG A C 1
ATOM 705 O O . ARG A 1 87 ? 10.839 1.285 -33.446 1.00 95.25 87 ARG A O 1
ATOM 712 N N . ARG A 1 88 ? 11.377 3.420 -32.979 1.00 92.12 88 ARG A N 1
ATOM 713 C CA . ARG A 1 88 ? 12.820 3.287 -33.230 1.00 92.12 88 ARG A CA 1
ATOM 714 C C . ARG A 1 88 ? 13.507 2.417 -32.178 1.00 92.12 88 ARG A C 1
ATOM 716 O O . ARG A 1 88 ? 14.303 1.561 -32.550 1.00 92.12 88 ARG A O 1
ATOM 723 N N . VAL A 1 89 ? 13.199 2.623 -30.897 1.00 91.06 89 VAL A N 1
ATOM 724 C CA . VAL A 1 89 ? 13.794 1.851 -29.787 1.00 91.06 89 VAL A CA 1
ATOM 725 C C . VAL A 1 89 ? 13.111 0.500 -29.550 1.00 91.06 89 VAL A C 1
ATOM 727 O O . VAL A 1 89 ? 13.568 -0.274 -28.716 1.00 91.06 89 VAL A O 1
ATOM 730 N N . LYS A 1 90 ? 12.063 0.190 -30.328 1.00 89.62 90 LYS A N 1
ATOM 731 C CA . LYS A 1 90 ? 11.262 -1.041 -30.240 1.00 89.62 90 LYS A CA 1
ATOM 732 C C . LYS A 1 90 ? 10.635 -1.234 -28.846 1.00 89.62 90 LYS A C 1
ATOM 734 O O . LYS A 1 90 ? 10.570 -2.360 -28.357 1.00 89.62 90 LYS A O 1
ATOM 739 N N . GLY A 1 91 ? 10.166 -0.130 -28.247 1.00 75.81 91 GLY A N 1
ATOM 740 C CA . GLY A 1 91 ? 9.489 -0.060 -26.944 1.00 75.81 91 GLY A CA 1
ATOM 741 C C . GLY A 1 91 ? 8.879 1.310 -26.678 1.00 75.81 91 GLY A C 1
ATOM 742 O O . GLY A 1 91 ? 9.658 2.256 -26.444 1.00 75.81 91 GLY A O 1
#

Organism: NCBI:txid1481914